Protein AF-A0A382WUX2-F1 (afdb_monomer_lite)

Sequence (75 aa):
MCLVDIEGNPKAQPACSTPAANGMKIYTKNDKAKNAQKAVMEFLLINHPLDCPICDQGGECELQDVAMDYGSDVS

pLDDT: mean 92.76, std 6.58, range [59.25, 97.5]

Organism: NCBI:txid408172

Secondary structure (DSSP, 8-state):
--EEEETT-SS-EETTTSPP-TT--EESSSHHHHHHHHHHHHHHHTTS-S-TTT-TTTTT-HHHHHHHHHS-S--

Radius of gyration: 14.72 Å; chains: 1; bounding box: 30×21×40 Å

InterPro domains:
  IPR000283 NADH:ubiquinone oxidoreductase, 75kDa subunit, conserved site [PS00642] (52-64)
  IPR019574 NADH:ubiquinone oxidoreductase, subunit G, iron-sulphur binding [PF10588] (37-73)
  IPR019574 NADH:ubiquinone oxidoreductase, subunit G, iron-sulphur binding [PS518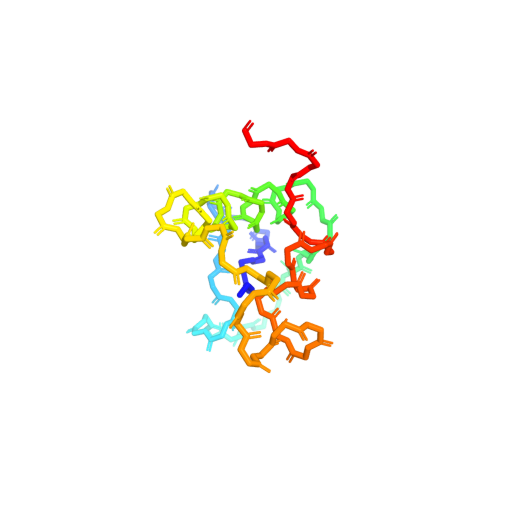39] (32-71)
  IPR019574 NADH:ubiquinone oxidoreductase, subunit G, iron-sulphur binding [SM00929] (37-75)
  IPR036010 2Fe-2S ferredoxin-like superfamily [SSF54292] (1-71)

Structure (mmCIF, N/CA/C/O backbone):
data_AF-A0A382WUX2-F1
#
_entry.id   AF-A0A382WUX2-F1
#
loop_
_atom_site.group_PDB
_atom_site.id
_atom_site.type_symbol
_atom_site.label_atom_id
_atom_site.label_alt_id
_atom_site.label_comp_id
_atom_site.label_asym_id
_atom_site.label_entity_id
_atom_site.label_seq_id
_atom_site.pdbx_PDB_ins_code
_atom_site.Cartn_x
_atom_site.Cartn_y
_atom_site.Cartn_z
_atom_site.occupancy
_atom_site.B_iso_or_equiv
_atom_site.auth_seq_id
_atom_site.auth_comp_id
_atom_site.auth_asym_id
_atom_site.auth_atom_id
_atom_site.pdbx_PDB_model_num
ATOM 1 N N . MET A 1 1 ? 1.869 -3.071 0.592 1.00 76.75 1 MET A N 1
ATOM 2 C CA . MET A 1 1 ? 0.650 -2.233 0.547 1.00 76.75 1 MET A CA 1
ATOM 3 C C . MET A 1 1 ? -0.399 -2.805 1.503 1.00 76.75 1 MET A C 1
ATOM 5 O O . MET A 1 1 ? -1.031 -3.793 1.171 1.00 76.75 1 MET A O 1
ATOM 9 N N . CYS A 1 2 ? -0.525 -2.298 2.733 1.00 93.19 2 CYS A N 1
ATOM 10 C CA . CYS A 1 2 ? -1.415 -2.923 3.734 1.00 93.19 2 CYS A CA 1
ATOM 11 C C . CYS A 1 2 ? -1.990 -1.940 4.765 1.00 93.19 2 CYS A C 1
ATOM 13 O O . CYS A 1 2 ? -2.502 -2.365 5.800 1.00 93.19 2 CYS A O 1
ATOM 15 N N . LEU A 1 3 ? -1.877 -0.630 4.517 1.00 96.00 3 LEU A N 1
ATOM 16 C CA . LEU A 1 3 ? -2.474 0.366 5.399 1.00 96.00 3 LEU A CA 1
ATOM 17 C C . LEU A 1 3 ? -3.997 0.286 5.281 1.00 96.00 3 LEU A C 1
ATOM 19 O O . LEU A 1 3 ? -4.551 0.389 4.186 1.00 96.00 3 LEU A O 1
ATOM 23 N N . VAL A 1 4 ? -4.651 0.087 6.419 1.00 96.75 4 VAL A N 1
ATOM 24 C CA . VAL A 1 4 ? -6.108 0.008 6.550 1.00 96.75 4 VAL A CA 1
ATOM 25 C C . VAL A 1 4 ? -6.581 1.047 7.550 1.00 96.75 4 VAL A C 1
ATOM 27 O O . VAL A 1 4 ? -5.844 1.442 8.459 1.00 96.75 4 VAL A O 1
ATOM 30 N N . ASP A 1 5 ? -7.810 1.513 7.383 1.00 97.50 5 ASP A N 1
ATOM 31 C CA . ASP A 1 5 ? -8.412 2.416 8.347 1.00 97.50 5 ASP A CA 1
ATOM 32 C C . ASP A 1 5 ? -9.088 1.616 9.461 1.00 97.50 5 ASP A C 1
ATOM 34 O O . ASP A 1 5 ? -9.830 0.669 9.203 1.00 97.50 5 ASP A O 1
ATOM 38 N N . ILE A 1 6 ? -8.818 1.991 10.706 1.00 97.06 6 ILE A N 1
ATOM 39 C CA . ILE A 1 6 ? -9.412 1.381 11.895 1.00 97.06 6 ILE A CA 1
ATOM 40 C C . ILE A 1 6 ? -10.216 2.475 12.583 1.00 97.06 6 ILE A C 1
ATOM 42 O O . ILE A 1 6 ? -9.672 3.540 12.890 1.00 97.06 6 ILE A O 1
ATOM 46 N N . GLU A 1 7 ? -11.505 2.221 12.809 1.00 96.06 7 GLU A N 1
ATOM 47 C CA . GLU A 1 7 ? -12.409 3.187 13.440 1.00 96.06 7 GLU A CA 1
ATOM 48 C C . GLU A 1 7 ? -11.836 3.682 14.776 1.00 96.06 7 GLU A C 1
ATOM 50 O O . GLU A 1 7 ? -11.434 2.887 15.622 1.00 96.06 7 GLU A O 1
ATOM 55 N N . GLY A 1 8 ? -11.782 5.005 14.954 1.00 93.25 8 GLY A N 1
ATOM 56 C CA . GLY A 1 8 ? -11.237 5.648 16.154 1.00 93.25 8 GLY A CA 1
ATOM 57 C C . GLY A 1 8 ? -9.743 5.987 16.094 1.00 93.25 8 GLY A C 1
ATOM 58 O O . GLY A 1 8 ? -9.299 6.849 16.852 1.00 93.25 8 GLY A O 1
ATOM 59 N N . ASN A 1 9 ? -8.969 5.413 15.167 1.00 93.56 9 ASN A N 1
ATOM 60 C CA . ASN A 1 9 ? -7.554 5.763 15.025 1.00 93.56 9 ASN A CA 1
ATOM 61 C C . ASN A 1 9 ? -7.367 7.001 14.134 1.00 93.56 9 ASN A C 1
ATOM 63 O O . ASN A 1 9 ? -7.962 7.083 13.060 1.00 93.56 9 ASN A O 1
ATOM 67 N N . PRO A 1 10 ? -6.481 7.952 14.486 1.00 93.50 10 PRO A N 1
ATOM 68 C CA . PRO A 1 10 ? -6.276 9.162 13.685 1.00 93.50 10 PRO A CA 1
ATOM 69 C C . PRO A 1 10 ? -5.572 8.883 12.348 1.00 93.50 10 PRO A C 1
ATOM 71 O O . PRO A 1 10 ? -5.824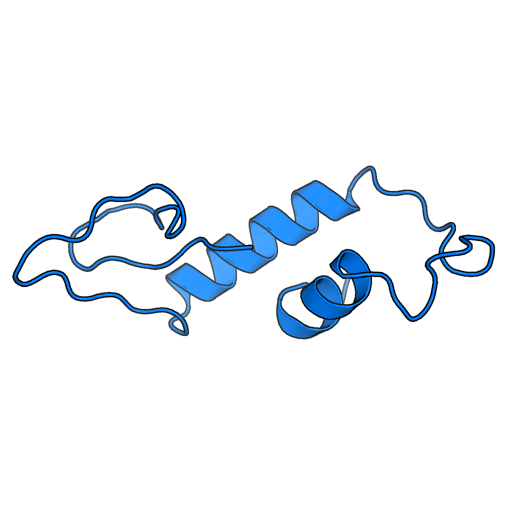 9.566 11.360 1.00 93.50 10 PRO A O 1
ATOM 74 N N . LYS A 1 11 ? -4.725 7.848 12.282 1.00 94.56 11 LYS A N 1
ATOM 75 C CA . LYS A 1 11 ? -3.970 7.454 11.081 1.00 94.56 11 LYS A CA 1
ATOM 76 C C . LYS A 1 11 ? -4.297 6.019 10.677 1.00 94.56 11 LYS A C 1
ATOM 78 O O . LYS A 1 11 ? -4.609 5.203 11.544 1.00 94.56 11 LYS A O 1
ATOM 83 N N . ALA A 1 12 ? -4.185 5.716 9.384 1.00 95.88 12 ALA A N 1
ATOM 84 C CA . ALA A 1 12 ? -4.252 4.340 8.895 1.00 95.88 12 ALA A CA 1
ATOM 85 C C . ALA A 1 12 ? -3.146 3.491 9.544 1.00 95.88 12 ALA A C 1
ATOM 87 O O . ALA A 1 12 ? -2.061 4.003 9.832 1.00 95.88 12 ALA A O 1
ATOM 88 N N . GLN A 1 13 ? -3.437 2.221 9.805 1.00 97.00 13 GLN A N 1
ATOM 89 C CA . GLN A 1 13 ? -2.543 1.306 10.514 1.00 97.00 13 GLN A CA 1
ATOM 90 C C . GLN A 1 13 ? -2.091 0.161 9.601 1.00 97.00 13 GLN A C 1
ATOM 92 O O . GLN A 1 13 ? -2.847 -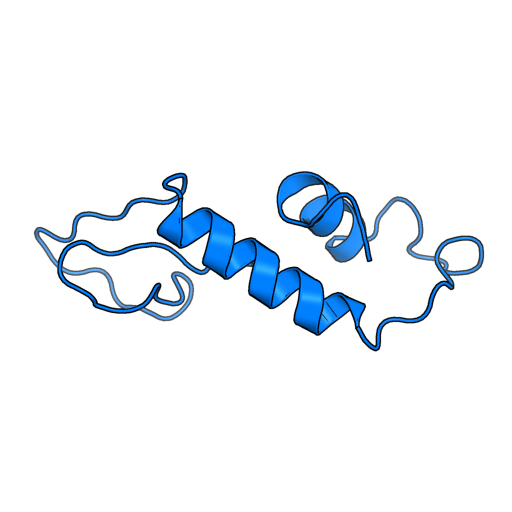0.245 8.716 1.00 97.00 13 GLN A O 1
ATOM 97 N N . PRO A 1 14 ? -0.877 -0.380 9.798 1.00 96.81 14 PRO A N 1
ATOM 98 C CA . PRO A 1 14 ? -0.383 -1.512 9.021 1.00 96.81 14 PRO A CA 1
ATOM 99 C C . PRO A 1 14 ? -1.113 -2.802 9.404 1.00 96.81 14 PRO A C 1
ATOM 101 O O . PRO A 1 14 ? -0.937 -3.323 10.505 1.00 96.81 14 PRO A O 1
ATOM 104 N N . ALA A 1 15 ? -1.901 -3.357 8.484 1.00 96.56 15 ALA A N 1
ATOM 105 C CA . ALA A 1 15 ? -2.671 -4.574 8.747 1.00 96.56 15 ALA A CA 1
ATOM 106 C C . ALA A 1 15 ? -1.789 -5.801 9.032 1.00 96.56 15 ALA A C 1
ATOM 108 O O . ALA A 1 15 ? -2.183 -6.668 9.801 1.00 96.56 15 ALA A O 1
ATOM 109 N N . CYS A 1 16 ? -0.589 -5.874 8.445 1.00 96.50 16 CYS A N 1
ATOM 110 C CA . CYS A 1 16 ? 0.307 -7.022 8.612 1.00 96.50 16 CYS A CA 1
ATOM 111 C C . CYS A 1 16 ? 0.908 -7.151 10.021 1.00 96.50 16 CYS A C 1
ATOM 113 O O . CYS A 1 16 ? 1.365 -8.233 10.376 1.00 96.50 16 CYS A O 1
ATOM 115 N N . SER A 1 17 ? 0.927 -6.072 10.809 1.00 96.38 17 SER A N 1
ATOM 116 C CA . SER A 1 17 ? 1.548 -6.049 12.140 1.00 96.38 17 SER A CA 1
ATOM 117 C C . SER A 1 17 ? 0.626 -5.563 13.256 1.00 96.38 17 SER A C 1
ATOM 119 O O . SER A 1 17 ? 0.977 -5.708 14.425 1.00 96.38 17 SER A O 1
ATOM 121 N N . THR A 1 18 ? -0.547 -5.011 12.935 1.00 95.31 18 THR A N 1
ATOM 122 C CA . THR A 1 18 ? -1.521 -4.568 13.942 1.00 95.31 18 THR A CA 1
ATOM 123 C C . THR A 1 18 ? -2.313 -5.770 14.468 1.00 95.31 18 THR A C 1
ATOM 125 O O . THR A 1 18 ? -3.036 -6.391 13.686 1.00 95.31 18 THR A O 1
ATOM 128 N N . PRO A 1 19 ? -2.233 -6.109 15.770 1.00 95.38 19 PRO A N 1
ATOM 129 C CA . PRO A 1 19 ? -2.999 -7.218 16.329 1.00 95.38 19 PRO A CA 1
ATOM 130 C C . PRO A 1 19 ? -4.507 -6.968 16.234 1.00 95.38 19 PRO A C 1
ATOM 132 O O . PRO A 1 19 ? -4.981 -5.871 16.530 1.00 95.38 19 PRO A O 1
ATOM 135 N N . ALA A 1 20 ? -5.269 -7.997 15.862 1.00 95.00 20 ALA A N 1
ATOM 136 C CA . ALA A 1 20 ? -6.723 -7.919 15.853 1.00 95.00 20 ALA A CA 1
ATOM 137 C C . ALA A 1 20 ? -7.278 -7.960 17.286 1.00 95.00 20 ALA A C 1
ATOM 139 O O . ALA A 1 20 ? -6.885 -8.802 18.094 1.00 95.00 20 ALA A O 1
ATOM 140 N N . ALA A 1 21 ? -8.225 -7.074 17.583 1.00 94.31 21 ALA A N 1
ATOM 141 C CA . ALA A 1 21 ? -8.932 -7.014 18.855 1.00 94.31 21 ALA A CA 1
ATOM 142 C C . ALA A 1 21 ? -10.451 -7.073 18.643 1.00 94.31 21 ALA A C 1
ATOM 144 O O . ALA A 1 21 ? -10.979 -6.655 17.609 1.00 94.31 21 ALA A O 1
ATOM 145 N N . ASN A 1 22 ? -11.168 -7.590 19.643 1.00 95.19 22 ASN A N 1
ATOM 146 C CA . ASN A 1 22 ? -12.624 -7.708 19.589 1.00 95.19 22 ASN A CA 1
ATOM 147 C C . ASN A 1 22 ? -13.289 -6.335 19.449 1.00 95.19 22 ASN A C 1
ATOM 149 O O . ASN A 1 22 ? -12.942 -5.388 20.149 1.00 95.19 22 ASN A O 1
ATOM 153 N N . GLY A 1 23 ? -14.272 -6.249 18.552 1.00 94.50 23 GLY A N 1
ATOM 154 C CA . GLY A 1 23 ? -14.992 -5.006 18.272 1.00 94.50 23 GLY A CA 1
ATOM 155 C C . GLY A 1 23 ? -14.247 -4.027 17.359 1.00 94.50 23 GLY A C 1
ATOM 156 O O . GLY A 1 23 ? -14.794 -2.965 17.064 1.00 94.50 23 GLY A O 1
ATOM 157 N N . MET A 1 24 ? -13.046 -4.365 16.870 1.00 96.12 24 MET A N 1
ATOM 158 C CA . MET A 1 24 ? -12.386 -3.567 15.837 1.00 96.12 24 MET A CA 1
ATOM 159 C C . MET A 1 24 ? -13.219 -3.536 14.555 1.00 96.12 24 MET A C 1
ATOM 161 O O . MET A 1 24 ? -13.592 -4.575 14.011 1.00 96.12 24 MET A O 1
ATOM 165 N N . LYS A 1 25 ? -13.444 -2.329 14.036 1.00 96.81 25 LYS A N 1
ATOM 166 C CA . LYS A 1 25 ? -14.031 -2.107 12.714 1.00 96.81 25 LYS A CA 1
ATOM 167 C C . LYS A 1 25 ? -12.943 -1.617 11.772 1.00 96.81 25 LYS A C 1
ATOM 169 O O . LYS A 1 25 ? -12.320 -0.583 12.020 1.00 96.81 25 LYS A O 1
ATOM 174 N N . ILE A 1 26 ? -12.709 -2.390 10.718 1.00 97.00 26 ILE A N 1
ATOM 175 C CA . ILE A 1 26 ? -11.637 -2.164 9.752 1.00 97.00 26 ILE A CA 1
ATOM 176 C C . ILE A 1 26 ? -12.267 -1.809 8.407 1.00 97.00 26 ILE A C 1
ATOM 178 O O . ILE A 1 26 ? -13.075 -2.570 7.875 1.00 97.00 26 ILE A O 1
ATOM 182 N N . TYR A 1 27 ? -11.861 -0.679 7.840 1.00 96.56 27 TYR A N 1
ATOM 183 C CA . TYR A 1 27 ? -12.248 -0.241 6.506 1.00 96.56 27 TYR A CA 1
ATOM 184 C C . TYR A 1 27 ? -11.033 -0.325 5.579 1.00 96.56 27 TYR A C 1
ATOM 186 O O . TYR A 1 27 ? -10.002 0.308 5.800 1.00 96.56 27 TYR A O 1
ATOM 194 N N . THR A 1 28 ? -11.153 -1.119 4.517 1.00 95.38 28 THR A N 1
ATOM 195 C CA . THR A 1 28 ? -10.054 -1.375 3.569 1.00 95.38 28 THR A CA 1
ATOM 196 C C . THR A 1 28 ? -10.159 -0.564 2.280 1.00 95.38 28 THR A C 1
ATOM 198 O O . THR A 1 28 ? -9.182 -0.455 1.549 1.00 95.38 28 THR A O 1
ATOM 201 N N . LYS A 1 29 ? -11.337 0.004 1.989 1.00 93.94 29 LYS A N 1
ATOM 202 C CA . LYS A 1 29 ? -11.653 0.662 0.708 1.00 93.94 29 LYS A CA 1
ATOM 203 C C . LYS A 1 29 ? -12.184 2.091 0.850 1.00 93.94 29 LYS A C 1
ATOM 205 O O . LYS A 1 29 ? -12.586 2.677 -0.155 1.00 93.94 29 LYS A O 1
ATOM 210 N N . ASN A 1 30 ? -12.226 2.632 2.067 1.00 95.50 30 ASN A N 1
ATOM 211 C CA . ASN A 1 30 ? -12.617 4.023 2.277 1.00 95.50 30 ASN A CA 1
ATOM 212 C C . ASN A 1 30 ? -11.489 4.978 1.856 1.00 95.50 30 ASN A C 1
ATOM 214 O O . ASN A 1 30 ? -10.351 4.557 1.632 1.00 95.50 30 ASN A O 1
ATOM 218 N N . ASP A 1 31 ? -11.803 6.267 1.755 1.00 95.00 31 ASP A N 1
ATOM 219 C CA . ASP A 1 31 ? -10.867 7.259 1.215 1.00 95.00 31 ASP A CA 1
ATOM 220 C C . ASP A 1 31 ? -9.582 7.353 2.037 1.00 95.00 31 ASP A C 1
ATOM 222 O O . ASP A 1 31 ? -8.493 7.462 1.483 1.00 95.00 31 ASP A O 1
ATOM 226 N N . LYS A 1 32 ? -9.675 7.222 3.364 1.00 95.00 32 LYS A N 1
ATOM 227 C CA . LYS A 1 32 ? -8.505 7.251 4.247 1.00 95.00 32 LYS A CA 1
ATOM 228 C C . LYS A 1 32 ? -7.551 6.080 3.998 1.00 95.00 32 LYS A C 1
ATOM 230 O O . LYS A 1 32 ? -6.345 6.305 3.915 1.00 95.00 32 LYS A O 1
ATOM 235 N N . ALA A 1 33 ? -8.066 4.857 3.853 1.00 95.31 33 ALA A N 1
ATOM 236 C CA . ALA A 1 33 ? -7.242 3.693 3.527 1.00 95.31 33 ALA A CA 1
ATOM 237 C C . ALA A 1 33 ? -6.615 3.828 2.130 1.00 95.31 33 ALA A C 1
ATOM 239 O O . ALA A 1 33 ? -5.405 3.656 1.982 1.00 95.31 33 ALA A O 1
ATOM 240 N N . LYS A 1 34 ? -7.412 4.217 1.126 1.00 93.75 34 LYS A N 1
ATOM 241 C CA . LYS A 1 34 ? -6.942 4.398 -0.257 1.00 93.75 34 LYS A CA 1
ATOM 242 C C . LYS A 1 34 ? -5.871 5.481 -0.375 1.00 93.75 34 LYS A C 1
ATOM 244 O O . LYS A 1 34 ? -4.850 5.253 -1.013 1.00 93.75 34 LYS A O 1
ATOM 249 N N . ASN A 1 35 ? -6.059 6.629 0.274 1.00 93.62 35 ASN A N 1
ATOM 250 C CA . ASN A 1 35 ? -5.081 7.718 0.259 1.00 93.62 35 ASN A CA 1
ATOM 251 C C . ASN A 1 35 ? -3.765 7.301 0.923 1.00 93.62 35 ASN A C 1
ATOM 253 O O . ASN A 1 35 ? -2.691 7.627 0.427 1.00 93.62 35 ASN A O 1
ATOM 257 N N . ALA A 1 36 ? -3.835 6.543 2.020 1.00 94.81 36 ALA A N 1
ATOM 258 C CA . ALA A 1 36 ? -2.643 6.026 2.680 1.00 94.81 36 ALA A CA 1
ATOM 259 C C . ALA A 1 36 ? -1.886 5.010 1.805 1.00 94.81 36 ALA A C 1
ATOM 261 O O . ALA A 1 36 ? -0.658 5.029 1.771 1.00 94.81 36 ALA A O 1
ATOM 262 N N . GLN A 1 37 ? -2.601 4.140 1.087 1.00 94.56 37 GLN A N 1
ATOM 263 C CA . GLN A 1 37 ? -2.004 3.188 0.143 1.00 94.56 37 GLN A CA 1
ATOM 264 C C . GLN A 1 37 ? -1.330 3.919 -1.028 1.00 94.56 37 GLN A C 1
ATOM 266 O O . GLN A 1 37 ? -0.153 3.675 -1.280 1.00 94.56 37 GLN A O 1
ATOM 271 N N . LYS A 1 38 ? -2.016 4.892 -1.642 1.00 93.19 38 LYS A N 1
ATOM 27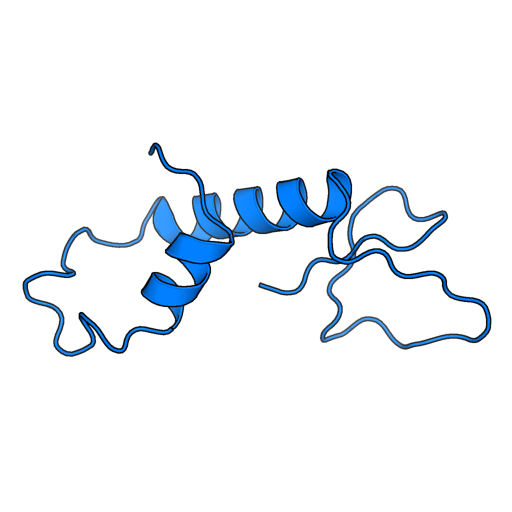2 C CA . LYS A 1 38 ? -1.461 5.737 -2.713 1.00 93.19 38 LYS A CA 1
ATOM 273 C C . LYS A 1 38 ? -0.187 6.463 -2.297 1.00 93.19 38 LYS A C 1
ATOM 275 O O . LYS A 1 38 ? 0.809 6.384 -3.003 1.00 93.19 38 LYS A O 1
ATOM 280 N N . ALA A 1 39 ? -0.185 7.089 -1.120 1.00 93.12 39 ALA A N 1
ATOM 281 C CA . ALA A 1 39 ? 0.994 7.792 -0.616 1.00 93.12 39 ALA A CA 1
ATOM 282 C C . ALA A 1 39 ? 2.197 6.851 -0.434 1.00 93.12 39 ALA A C 1
ATOM 284 O O . ALA A 1 39 ? 3.319 7.196 -0.784 1.00 93.12 39 ALA A O 1
ATOM 285 N N . VAL A 1 40 ? 1.980 5.635 0.084 1.00 94.25 40 VAL A N 1
ATOM 286 C CA . VAL A 1 40 ? 3.061 4.640 0.184 1.00 94.25 40 VAL A CA 1
ATOM 287 C C . VAL A 1 40 ? 3.563 4.231 -1.200 1.00 94.25 40 VAL A C 1
ATOM 289 O O . VAL A 1 40 ? 4.768 4.071 -1.362 1.00 94.25 40 VAL A O 1
ATOM 292 N N . MET A 1 41 ? 2.674 4.075 -2.187 1.00 94.44 41 MET A N 1
ATOM 293 C CA . MET A 1 41 ? 3.077 3.744 -3.556 1.00 94.44 41 MET A CA 1
ATOM 294 C C . MET A 1 41 ? 3.933 4.856 -4.169 1.00 94.44 41 MET A C 1
ATOM 296 O O . MET A 1 41 ? 4.992 4.575 -4.718 1.00 94.44 41 MET A O 1
ATOM 300 N N . GLU A 1 42 ? 3.536 6.115 -3.994 1.00 92.62 42 GLU A N 1
ATOM 301 C CA . GLU A 1 42 ? 4.307 7.279 -4.440 1.00 92.62 42 GLU A CA 1
ATOM 302 C C . GLU A 1 42 ? 5.725 7.276 -3.847 1.00 92.62 42 GLU A C 1
ATOM 304 O O . GLU A 1 42 ? 6.708 7.415 -4.572 1.00 92.62 42 GLU A O 1
ATO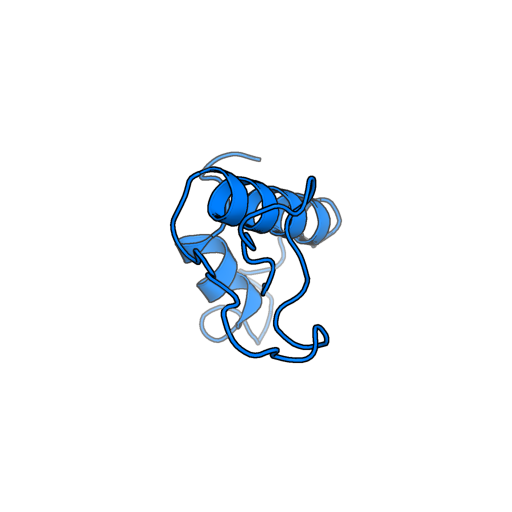M 309 N N . PHE A 1 43 ? 5.863 7.003 -2.545 1.00 92.69 43 PHE A N 1
ATOM 310 C CA . PHE A 1 43 ? 7.180 6.894 -1.910 1.00 92.69 43 PHE A CA 1
ATOM 311 C C . PHE A 1 43 ? 8.011 5.697 -2.383 1.00 92.69 43 PHE A C 1
ATOM 313 O O . PHE A 1 43 ? 9.238 5.757 -2.315 1.00 92.69 43 PHE A O 1
ATOM 320 N N . LEU A 1 44 ? 7.383 4.608 -2.832 1.00 93.12 44 LEU A N 1
ATOM 321 C CA . LEU A 1 44 ? 8.109 3.483 -3.426 1.00 93.12 44 LEU A CA 1
ATOM 322 C C . LEU A 1 44 ? 8.613 3.835 -4.828 1.00 93.12 44 LEU A C 1
ATOM 324 O O . LEU A 1 44 ? 9.742 3.488 -5.165 1.00 93.12 44 LEU A O 1
ATOM 328 N N . LEU A 1 45 ? 7.800 4.540 -5.617 1.00 92.62 45 LEU A N 1
ATOM 329 C CA . LEU A 1 45 ? 8.093 4.855 -7.015 1.00 92.62 45 LEU A CA 1
ATOM 330 C C . LEU A 1 45 ? 8.995 6.083 -7.196 1.00 92.62 45 LEU A C 1
ATOM 332 O O . LEU A 1 45 ? 9.715 6.138 -8.186 1.00 92.62 45 LEU A O 1
ATOM 336 N N . ILE A 1 46 ? 9.041 7.019 -6.238 1.00 93.50 46 ILE A N 1
ATOM 337 C CA . ILE A 1 46 ? 9.820 8.273 -6.353 1.00 93.50 46 ILE A CA 1
ATOM 338 C C . ILE A 1 46 ? 11.308 8.055 -6.671 1.00 93.50 46 ILE A C 1
ATOM 340 O O . ILE A 1 46 ? 11.920 8.868 -7.355 1.00 93.50 46 ILE A O 1
ATOM 344 N N . ASN A 1 47 ? 11.888 6.957 -6.179 1.00 92.31 47 ASN A N 1
ATOM 345 C CA . ASN A 1 47 ? 13.281 6.582 -6.430 1.00 92.31 47 ASN A CA 1
ATOM 346 C C . ASN A 1 47 ? 13.400 5.261 -7.212 1.00 92.31 47 ASN A C 1
ATOM 348 O O . ASN A 1 47 ? 14.509 4.744 -7.355 1.00 92.31 47 ASN A O 1
ATOM 352 N N . HIS A 1 48 ? 12.285 4.681 -7.672 1.00 94.12 48 HIS A N 1
ATOM 353 C CA . HIS A 1 48 ? 12.309 3.451 -8.460 1.00 94.12 48 HIS A CA 1
ATOM 354 C C . HIS A 1 48 ? 12.699 3.782 -9.907 1.00 94.12 48 HIS A C 1
ATOM 356 O O . HIS A 1 48 ? 12.141 4.717 -10.485 1.00 94.12 48 HIS A O 1
ATOM 362 N N . PRO A 1 49 ? 13.655 3.062 -10.514 1.00 94.94 49 PRO A N 1
ATOM 363 C CA . PRO A 1 49 ? 14.094 3.371 -11.866 1.00 94.94 49 PRO A CA 1
ATOM 364 C C . PRO A 1 49 ? 13.002 3.054 -12.896 1.00 94.94 49 PRO A C 1
ATOM 366 O O . PRO A 1 49 ? 12.230 2.109 -12.742 1.00 94.94 49 PRO A O 1
ATOM 369 N N . LEU A 1 50 ? 12.971 3.811 -13.994 1.00 94.50 50 LEU A N 1
ATOM 370 C CA . LEU A 1 50 ? 12.051 3.593 -15.120 1.00 94.50 50 LEU A CA 1
ATOM 371 C C . LEU A 1 50 ? 12.565 2.506 -16.079 1.00 94.50 50 LEU A C 1
ATOM 373 O O . LEU A 1 50 ? 12.533 2.657 -17.300 1.00 94.50 50 LEU A O 1
ATOM 377 N N . ASP A 1 51 ? 13.025 1.396 -15.511 1.00 96.44 51 ASP A N 1
ATOM 378 C CA . ASP A 1 51 ? 13.720 0.327 -16.229 1.00 96.44 51 ASP A CA 1
ATOM 379 C C . ASP A 1 51 ? 12.789 -0.830 -16.617 1.00 96.44 51 ASP A C 1
ATOM 381 O O . ASP A 1 51 ? 13.253 -1.847 -17.120 1.00 96.44 51 ASP A O 1
ATOM 385 N N . CYS A 1 52 ? 11.468 -0.701 -16.440 1.00 95.69 52 CYS A N 1
ATOM 386 C CA . CYS A 1 52 ? 10.51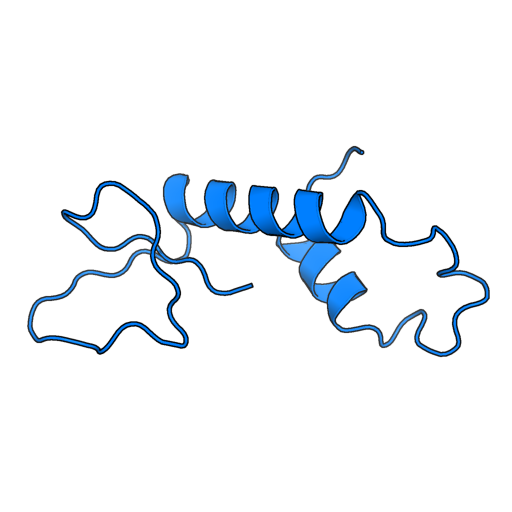1 -1.776 -16.736 1.00 95.69 52 CYS A CA 1
ATOM 387 C C . CYS A 1 52 ? 10.686 -2.445 -18.122 1.00 95.69 52 CYS A C 1
ATOM 389 O O . CYS A 1 52 ? 10.555 -3.663 -18.177 1.00 95.69 52 CYS A O 1
ATOM 391 N N . PRO A 1 53 ? 11.018 -1.739 -19.228 1.00 95.50 53 PRO A N 1
ATOM 392 C CA . PRO A 1 53 ? 11.241 -2.381 -20.532 1.00 95.50 53 PRO A CA 1
ATOM 393 C C . PRO A 1 53 ? 12.495 -3.265 -20.624 1.00 95.50 53 PRO A C 1
ATOM 395 O O . PRO A 1 53 ? 12.602 -4.058 -21.558 1.00 95.50 53 PRO A O 1
ATOM 398 N N . ILE A 1 54 ? 13.454 -3.093 -19.710 1.00 97.06 54 ILE A N 1
ATOM 399 C CA . ILE A 1 54 ? 14.720 -3.847 -19.654 1.00 97.06 54 ILE A CA 1
ATOM 400 C C . ILE A 1 54 ? 14.843 -4.703 -18.386 1.00 97.06 54 ILE A C 1
ATOM 402 O O . ILE A 1 54 ? 15.805 -5.450 -18.240 1.00 97.06 54 ILE A O 1
ATOM 406 N N . CYS A 1 55 ? 13.903 -4.562 -17.454 1.00 97.19 55 CYS A N 1
ATOM 407 C CA . CYS A 1 55 ? 13.834 -5.329 -16.225 1.00 97.19 55 CYS A CA 1
ATOM 408 C C . CYS A 1 55 ? 13.290 -6.725 -16.533 1.00 97.19 55 CYS A C 1
ATOM 410 O O . CYS A 1 55 ? 12.190 -6.851 -17.066 1.00 97.19 55 CYS A O 1
ATOM 412 N N . ASP A 1 56 ? 14.019 -7.767 -16.131 1.00 96.69 56 ASP A N 1
ATOM 413 C CA . ASP A 1 56 ? 13.611 -9.162 -16.349 1.00 96.69 56 ASP A CA 1
ATOM 414 C C . ASP A 1 56 ? 12.278 -9.512 -15.662 1.00 96.69 56 ASP A C 1
ATOM 416 O O . ASP A 1 56 ? 11.573 -10.407 -16.112 1.00 96.69 56 ASP A O 1
ATOM 420 N N . GLN A 1 57 ? 11.911 -8.786 -14.597 1.00 95.81 57 GLN A N 1
ATOM 421 C CA . GLN A 1 57 ? 10.631 -8.954 -13.897 1.00 95.81 57 GLN A CA 1
ATOM 422 C C . GLN A 1 57 ? 9.487 -8.143 -14.531 1.00 95.81 57 GLN A C 1
ATOM 424 O O . GLN A 1 57 ? 8.364 -8.162 -14.028 1.00 95.81 57 GLN A O 1
ATOM 429 N N . GLY A 1 58 ? 9.744 -7.382 -15.599 1.00 94.31 58 GLY A N 1
ATOM 430 C CA . GLY A 1 58 ? 8.716 -6.605 -16.286 1.00 94.31 58 GLY A CA 1
ATOM 431 C C . GLY A 1 58 ? 7.578 -7.506 -16.776 1.00 94.31 58 GLY A C 1
ATOM 432 O O . GLY A 1 58 ? 7.802 -8.441 -17.538 1.00 94.31 58 GLY A O 1
ATOM 433 N N . GLY A 1 59 ? 6.346 -7.223 -16.345 1.00 91.94 59 GLY A N 1
ATOM 434 C CA . GLY A 1 59 ? 5.165 -8.037 -16.660 1.00 91.94 59 GLY A CA 1
ATOM 435 C C . GLY A 1 59 ? 4.825 -9.136 -15.643 1.00 91.94 59 GLY A C 1
ATOM 436 O O . GLY A 1 59 ? 3.725 -9.674 -15.711 1.00 91.94 59 GLY A O 1
ATOM 437 N N . GLU A 1 60 ? 5.712 -9.429 -14.689 1.00 95.81 60 GLU A N 1
ATOM 438 C CA . GLU A 1 60 ? 5.453 -10.318 -13.537 1.00 95.81 60 GLU A CA 1
ATOM 439 C C . GLU A 1 60 ? 5.816 -9.669 -12.186 1.00 95.81 60 GLU A C 1
ATOM 441 O O . GLU A 1 60 ? 5.837 -10.317 -11.138 1.00 95.81 60 GLU A O 1
ATOM 446 N N . CYS A 1 61 ? 6.134 -8.374 -12.202 1.00 96.06 61 CYS A N 1
ATOM 447 C CA . CYS A 1 61 ? 6.551 -7.625 -11.030 1.00 96.06 61 CYS A CA 1
ATOM 448 C C . CYS A 1 61 ? 5.344 -7.278 -10.150 1.00 96.06 61 CYS A C 1
ATOM 450 O O . CYS A 1 61 ? 4.496 -6.476 -10.532 1.00 96.06 61 CYS A O 1
ATOM 452 N N . GLU A 1 62 ? 5.322 -7.785 -8.916 1.00 94.19 62 GLU A N 1
ATOM 453 C CA . GLU A 1 62 ? 4.257 -7.482 -7.946 1.00 94.19 62 GLU A CA 1
ATOM 454 C C . GLU A 1 62 ? 4.119 -5.970 -7.686 1.00 94.19 62 GLU A C 1
ATOM 456 O O . GLU A 1 62 ? 3.016 -5.460 -7.496 1.00 94.19 62 GLU A O 1
ATOM 461 N N . LEU A 1 63 ? 5.227 -5.216 -7.717 1.00 94.19 63 LEU A N 1
ATOM 462 C CA . LEU A 1 63 ? 5.174 -3.760 -7.570 1.00 94.19 63 LEU A CA 1
ATOM 463 C C . LEU A 1 63 ? 4.413 -3.107 -8.729 1.00 94.19 63 LEU A C 1
ATOM 465 O O . LEU A 1 63 ? 3.668 -2.161 -8.490 1.00 94.19 63 LEU A O 1
ATOM 469 N N . GLN A 1 64 ? 4.573 -3.618 -9.952 1.00 93.50 64 GLN A N 1
ATOM 470 C CA . GLN A 1 64 ? 3.851 -3.136 -11.127 1.00 93.50 64 GLN A CA 1
ATOM 471 C C . GLN A 1 64 ? 2.346 -3.390 -10.977 1.00 93.50 64 GLN A C 1
ATOM 473 O O . GLN A 1 64 ? 1.557 -2.465 -11.160 1.00 93.50 64 GLN A O 1
ATOM 478 N N . ASP A 1 65 ? 1.954 -4.597 -10.568 1.00 92.94 65 ASP A N 1
ATOM 479 C CA . ASP A 1 65 ? 0.544 -4.957 -10.373 1.00 92.94 65 ASP A CA 1
ATOM 480 C C . ASP A 1 65 ? -0.115 -4.093 -9.290 1.00 92.94 65 ASP A C 1
ATOM 482 O O . ASP A 1 65 ? -1.169 -3.486 -9.492 1.00 92.94 65 ASP A O 1
ATOM 486 N N . VAL A 1 66 ? 0.545 -3.964 -8.137 1.00 91.94 66 VAL A N 1
ATOM 487 C CA . VAL A 1 66 ? 0.014 -3.187 -7.012 1.00 91.94 66 VAL A CA 1
ATOM 488 C C . VAL A 1 66 ? 0.020 -1.684 -7.321 1.00 91.94 66 VAL A C 1
ATOM 490 O O . VAL A 1 66 ? -0.858 -0.967 -6.839 1.00 91.94 66 VAL A O 1
ATOM 493 N N . ALA A 1 67 ? 0.957 -1.185 -8.134 1.00 91.62 67 ALA A N 1
ATOM 494 C CA . ALA A 1 67 ? 0.951 0.204 -8.596 1.00 91.62 67 ALA A CA 1
ATOM 495 C C . ALA A 1 67 ? -0.239 0.504 -9.518 1.00 91.62 67 ALA A C 1
ATOM 497 O O . ALA A 1 67 ? -0.814 1.585 -9.414 1.00 91.62 67 ALA A O 1
ATOM 498 N N . MET A 1 68 ? -0.660 -0.446 -10.356 1.00 89.75 68 MET A N 1
ATOM 499 C CA . MET A 1 68 ? -1.847 -0.281 -11.205 1.00 89.75 68 MET A CA 1
ATOM 500 C C . MET A 1 68 ? -3.144 -0.235 -10.386 1.00 89.75 68 MET A C 1
ATOM 502 O O . MET A 1 68 ? -4.044 0.543 -10.698 1.00 89.75 68 MET A O 1
ATOM 506 N N . ASP A 1 69 ? -3.232 -1.025 -9.315 1.00 84.56 69 ASP A N 1
ATOM 507 C CA . ASP A 1 69 ? -4.436 -1.089 -8.475 1.00 84.56 69 ASP A CA 1
ATOM 508 C C . ASP A 1 69 ? -4.517 0.034 -7.424 1.00 84.56 69 ASP A C 1
ATOM 510 O O . ASP A 1 69 ? -5.607 0.503 -7.074 1.00 84.56 69 ASP A O 1
ATOM 514 N N . TYR A 1 70 ? -3.370 0.448 -6.876 1.00 84.25 70 TYR A N 1
ATOM 515 C CA . TYR A 1 70 ? -3.290 1.308 -5.689 1.00 84.25 70 TYR A CA 1
ATOM 516 C C . TYR A 1 70 ? -2.401 2.546 -5.862 1.00 84.25 70 TYR A C 1
ATOM 518 O O . TYR A 1 70 ? -2.258 3.314 -4.908 1.00 84.25 70 TYR A O 1
ATOM 526 N N . GLY A 1 71 ? -1.803 2.754 -7.034 1.00 80.75 71 GLY A N 1
ATOM 527 C CA . GLY A 1 71 ? -1.015 3.942 -7.366 1.00 80.75 71 GLY A CA 1
ATOM 528 C C . GLY A 1 71 ? -1.855 5.119 -7.870 1.00 80.75 71 GLY A C 1
ATOM 529 O O . GLY A 1 71 ? -3.090 5.109 -7.837 1.00 80.75 71 GLY A O 1
ATOM 530 N N . SER A 1 72 ? -1.165 6.181 -8.283 1.00 78.38 72 SER A N 1
ATOM 531 C CA . SER A 1 72 ? -1.739 7.306 -9.023 1.00 78.38 72 SER A CA 1
ATOM 532 C C . SER A 1 72 ? -1.390 7.201 -10.504 1.00 78.38 72 SER A C 1
ATOM 534 O O . SER A 1 72 ? -0.290 6.798 -10.862 1.00 78.38 72 SER A O 1
ATOM 536 N N . ASP A 1 73 ? -2.306 7.653 -11.358 1.00 76.25 73 ASP A N 1
ATOM 537 C CA . ASP A 1 73 ? -2.148 7.631 -12.822 1.00 76.25 73 ASP A CA 1
ATOM 538 C C . ASP A 1 73 ? -1.143 8.687 -13.334 1.00 76.25 73 ASP A C 1
ATOM 540 O O . ASP A 1 73 ? -0.924 8.830 -14.536 1.00 76.25 73 ASP A O 1
ATOM 544 N N . VAL A 1 74 ? -0.566 9.469 -12.418 1.00 67.12 74 VAL A N 1
ATOM 545 C CA . VAL A 1 74 ? 0.379 10.556 -12.672 1.00 67.12 74 VAL A CA 1
ATOM 546 C C . VAL A 1 74 ? 1.537 10.467 -11.678 1.00 67.12 74 VAL A C 1
ATOM 548 O O . VAL A 1 74 ? 1.321 10.151 -10.503 1.00 67.12 74 VAL A O 1
ATOM 551 N N . SER A 1 75 ? 2.747 10.739 -12.170 1.00 59.25 75 SER A N 1
ATOM 552 C CA . SER A 1 75 ? 3.967 10.994 -11.390 1.00 59.25 75 SER A CA 1
ATOM 553 C C . SER A 1 75 ? 4.384 12.449 -11.539 1.00 59.25 75 SER A C 1
ATOM 555 O O . SER A 1 75 ? 4.174 13.001 -12.644 1.00 59.25 75 SER A O 1
#

Foldseek 3Di:
DAFWDWPPDPATDRPVPDDDDPPIDIHCPDPRNLVVLQVVLCVVVVPPDPCLVPDPCNPVDPNVVSCVVRYDPDD